Protein AF-A0A2W7S5A8-F1 (afdb_monomer_lite)

Sequence (83 aa):
MNKLKRFEQFSVVIAIGVVYFALLFKSIPIAILLLLFGLVIQVYIYFLYKKENRGREFLKSKIAPFIVGTFLIIFFFVKDSFF

pLDDT: mean 71.31, std 6.27, range [43.66, 80.75]

Structure (mmCIF, N/CA/C/O backbone):
data_AF-A0A2W7S5A8-F1
#
_entry.id   AF-A0A2W7S5A8-F1
#
loop_
_atom_site.group_PDB
_atom_site.id
_atom_site.type_symbol
_atom_site.label_atom_id
_atom_site.label_alt_id
_atom_site.label_comp_id
_atom_site.label_asym_id
_atom_site.label_entity_id
_atom_site.label_seq_id
_atom_site.pdbx_PDB_ins_code
_atom_site.Cartn_x
_atom_site.Cartn_y
_atom_site.Cartn_z
_atom_site.occupancy
_atom_site.B_iso_or_equiv
_atom_site.auth_seq_id
_atom_site.auth_comp_id
_atom_site.auth_asym_id
_atom_site.auth_atom_id
_atom_site.pdbx_PDB_model_num
ATOM 1 N N . MET A 1 1 ? -25.195 -1.344 10.788 1.00 52.91 1 MET A N 1
ATOM 2 C CA . MET A 1 1 ? -23.770 -1.537 10.420 1.00 52.91 1 MET A CA 1
ATOM 3 C C . MET A 1 1 ? -22.970 -0.333 10.893 1.00 52.91 1 MET A C 1
ATOM 5 O O . MET A 1 1 ? -23.338 0.782 10.544 1.00 52.91 1 MET A O 1
ATOM 9 N N . ASN A 1 2 ? -21.920 -0.536 11.698 1.00 63.19 2 ASN A N 1
ATOM 10 C CA . ASN A 1 2 ? -21.058 0.551 12.187 1.00 63.19 2 ASN A CA 1
ATOM 11 C C . ASN A 1 2 ? -20.489 1.351 11.007 1.00 63.19 2 ASN A C 1
ATOM 13 O O . ASN A 1 2 ? -20.050 0.752 10.024 1.00 63.19 2 ASN A O 1
ATOM 17 N N . LYS A 1 3 ? -20.481 2.689 11.107 1.00 68.38 3 LYS A N 1
ATOM 18 C CA . LYS A 1 3 ? -19.956 3.594 10.063 1.00 68.38 3 LYS A CA 1
ATOM 19 C C . LYS A 1 3 ? -18.560 3.165 9.582 1.00 68.38 3 LYS A C 1
ATOM 21 O O . LYS A 1 3 ? -18.304 3.202 8.385 1.00 68.38 3 LYS A O 1
ATOM 26 N N . LEU A 1 4 ? -17.727 2.648 10.487 1.00 67.25 4 LEU A N 1
ATOM 27 C CA . LEU A 1 4 ? -16.391 2.120 10.201 1.00 67.25 4 LEU A CA 1
ATOM 28 C C . LEU A 1 4 ? -16.388 0.969 9.173 1.00 67.25 4 LEU A C 1
ATOM 30 O O . LEU A 1 4 ? -15.669 1.034 8.180 1.00 67.25 4 LEU A O 1
ATOM 34 N N . LYS A 1 5 ? -17.262 -0.037 9.342 1.00 66.75 5 LYS A N 1
ATOM 35 C CA . LYS A 1 5 ? -17.369 -1.183 8.415 1.00 66.75 5 LYS A CA 1
ATOM 36 C C . LYS A 1 5 ? -17.814 -0.763 7.014 1.00 66.75 5 LYS A C 1
ATOM 38 O O . LYS A 1 5 ? -17.407 -1.374 6.030 1.00 66.75 5 LYS A O 1
ATOM 43 N N . ARG A 1 6 ? -18.643 0.283 6.917 1.00 72.06 6 ARG A N 1
ATOM 44 C CA . ARG A 1 6 ? -19.097 0.824 5.628 1.00 72.06 6 ARG A CA 1
ATOM 45 C C . ARG A 1 6 ? -17.942 1.492 4.874 1.00 72.06 6 ARG A C 1
ATOM 47 O O . ARG A 1 6 ? -17.829 1.302 3.670 1.00 72.06 6 ARG A O 1
ATOM 54 N N . PHE A 1 7 ? -17.068 2.211 5.583 1.00 70.88 7 PHE A N 1
ATOM 55 C CA . PHE A 1 7 ? -15.855 2.801 5.005 1.00 70.88 7 PHE A CA 1
ATOM 56 C C . PHE A 1 7 ? -14.807 1.751 4.614 1.00 70.88 7 PHE A C 1
ATOM 58 O O . PHE A 1 7 ? -14.196 1.884 3.557 1.00 70.88 7 PHE A O 1
ATOM 65 N N . GLU A 1 8 ? -14.640 0.680 5.397 1.00 67.88 8 GLU A N 1
ATOM 66 C CA . GLU A 1 8 ? -13.766 -0.439 5.012 1.00 67.88 8 GLU A CA 1
ATOM 67 C C . GLU A 1 8 ? -14.239 -1.119 3.721 1.00 67.88 8 GLU A C 1
ATOM 69 O O . GLU A 1 8 ? -13.442 -1.319 2.808 1.00 67.88 8 GLU A O 1
ATOM 74 N N . GLN A 1 9 ? -15.533 -1.434 3.603 1.00 74.88 9 GLN A N 1
ATOM 75 C CA . GLN A 1 9 ? -16.071 -2.039 2.379 1.00 74.88 9 GLN A CA 1
ATOM 76 C C . GLN A 1 9 ? -15.898 -1.122 1.165 1.00 74.88 9 GLN A C 1
ATOM 78 O O . GLN A 1 9 ? -15.523 -1.590 0.092 1.00 74.88 9 GLN A O 1
ATOM 83 N N . PHE A 1 10 ? -16.110 0.184 1.339 1.00 76.81 10 PHE A N 1
ATOM 84 C CA . PHE A 1 10 ? -15.925 1.157 0.265 1.00 76.81 10 PHE A CA 1
ATOM 85 C C . PHE A 1 10 ? -14.461 1.234 -0.191 1.00 76.81 10 PHE A C 1
ATOM 87 O O . PHE A 1 10 ? -14.182 1.219 -1.386 1.00 76.81 10 PHE A O 1
ATOM 94 N N . SER A 1 11 ? -13.516 1.220 0.756 1.00 67.38 11 SER A N 1
ATOM 95 C CA . SER A 1 11 ? -12.080 1.147 0.466 1.00 67.38 11 SER A CA 1
ATOM 96 C C . SER A 1 11 ? -11.698 -0.105 -0.324 1.00 67.38 11 SER A C 1
ATOM 98 O O . SER A 1 11 ? -10.857 -0.014 -1.217 1.00 67.38 11 SER A O 1
ATOM 100 N N . VAL A 1 12 ? -12.281 -1.261 -0.000 1.00 72.94 12 VAL A N 1
ATOM 101 C CA . VAL A 1 12 ? -11.978 -2.526 -0.685 1.00 72.94 12 VAL A CA 1
ATOM 102 C C . VAL A 1 12 ? -12.509 -2.514 -2.117 1.00 72.94 12 VAL A C 1
ATOM 104 O O . VAL A 1 12 ? -11.782 -2.886 -3.032 1.00 72.94 12 VAL A O 1
ATOM 107 N N . VAL A 1 13 ? -13.738 -2.033 -2.333 1.00 77.12 13 VAL A N 1
ATOM 108 C CA . VAL A 1 13 ? -14.325 -1.901 -3.680 1.00 77.12 13 VAL A CA 1
ATOM 109 C C . VAL A 1 13 ? -13.487 -0.966 -4.547 1.00 77.12 13 VAL A C 1
ATOM 111 O O . VAL A 1 13 ? -13.189 -1.288 -5.696 1.00 77.12 13 VAL A O 1
ATOM 114 N N . ILE A 1 14 ? -13.052 0.157 -3.975 1.00 74.69 14 ILE A N 1
ATOM 115 C CA . ILE A 1 14 ? -12.161 1.093 -4.650 1.00 74.69 14 ILE A CA 1
ATOM 116 C C . ILE A 1 14 ? -10.845 0.400 -5.019 1.00 74.69 14 ILE A C 1
ATOM 118 O O . ILE A 1 14 ? -10.461 0.443 -6.182 1.00 74.69 14 ILE A O 1
ATOM 122 N N . ALA A 1 15 ? -10.190 -0.285 -4.074 1.00 69.38 15 ALA A N 1
ATOM 123 C CA . ALA A 1 15 ? -8.926 -0.982 -4.318 1.00 69.38 15 ALA A CA 1
ATOM 124 C C . ALA A 1 15 ? -9.033 -2.025 -5.445 1.00 69.38 15 ALA A C 1
ATOM 126 O O . ALA A 1 15 ? -8.160 -2.077 -6.309 1.00 69.38 15 ALA A O 1
ATOM 127 N N . ILE A 1 16 ? -10.120 -2.804 -5.482 1.00 73.75 16 ILE A N 1
ATOM 128 C CA . ILE A 1 16 ? -10.390 -3.774 -6.557 1.00 73.75 16 ILE A CA 1
ATOM 129 C C . ILE A 1 16 ? -10.549 -3.061 -7.904 1.00 73.75 16 ILE A C 1
ATOM 131 O O . ILE A 1 16 ? -9.950 -3.483 -8.893 1.00 73.75 16 ILE A O 1
ATOM 135 N N . GLY A 1 17 ? -11.315 -1.965 -7.938 1.00 72.94 17 GLY A N 1
ATOM 136 C CA . GLY A 1 17 ? -11.513 -1.166 -9.145 1.00 72.94 17 GLY A CA 1
ATOM 137 C C . GLY A 1 17 ? -10.197 -0.634 -9.699 1.00 72.94 17 GLY A C 1
ATOM 138 O O . GLY A 1 17 ? -9.950 -0.734 -10.900 1.00 72.94 17 GLY A O 1
ATOM 139 N N . VAL A 1 18 ? -9.306 -0.149 -8.831 1.00 66.12 18 VAL A N 1
ATOM 140 C CA . VAL A 1 18 ? -8.015 0.340 -9.308 1.00 66.12 18 VAL A CA 1
ATOM 141 C C . VAL A 1 18 ? -7.135 -0.807 -9.803 1.00 66.12 18 VAL A C 1
ATOM 143 O O . VAL A 1 18 ? -6.535 -0.667 -10.863 1.00 66.12 18 VAL A O 1
ATOM 146 N N . VAL A 1 19 ? -7.066 -1.950 -9.102 1.00 68.94 19 VAL A N 1
ATOM 147 C CA . VAL A 1 19 ? -6.261 -3.114 -9.546 1.00 68.94 19 VAL A CA 1
ATOM 148 C C . VAL A 1 19 ? -6.720 -3.608 -10.918 1.00 68.94 19 VAL A C 1
ATOM 150 O O . VAL A 1 19 ? -5.890 -3.913 -11.775 1.00 68.94 19 VAL A O 1
ATOM 153 N N . TYR A 1 20 ? -8.033 -3.626 -11.153 1.00 70.38 20 TYR A N 1
ATOM 154 C CA . TYR A 1 20 ? -8.607 -3.976 -12.447 1.00 70.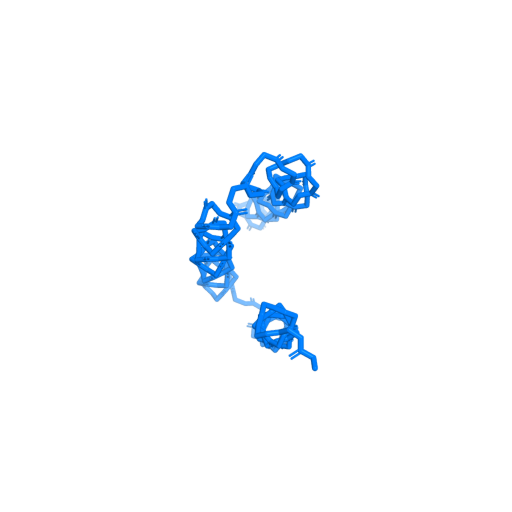38 20 TYR A CA 1
ATOM 155 C C . TYR A 1 20 ? -8.159 -3.007 -13.554 1.00 70.38 20 TYR A C 1
ATOM 157 O O . TYR A 1 20 ? -7.706 -3.448 -14.608 1.00 70.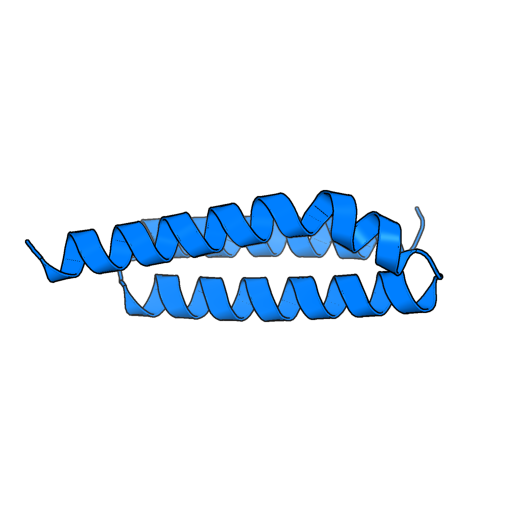38 20 TYR A O 1
ATOM 165 N N . PHE A 1 21 ? -8.189 -1.695 -13.293 1.00 65.44 21 PHE A N 1
ATOM 166 C CA . PHE A 1 21 ? -7.671 -0.681 -14.220 1.00 65.44 21 PHE A CA 1
ATOM 167 C C . PHE A 1 21 ? -6.151 -0.797 -14.437 1.00 65.44 21 PHE A C 1
ATOM 169 O O . PHE A 1 21 ? -5.682 -0.663 -15.565 1.00 65.44 21 PHE A O 1
ATOM 176 N N . ALA A 1 22 ? -5.373 -1.107 -13.397 1.00 62.78 22 ALA A N 1
ATOM 177 C CA . ALA A 1 22 ? -3.927 -1.314 -13.503 1.00 62.78 22 ALA A CA 1
ATOM 178 C C . ALA A 1 22 ? -3.581 -2.450 -14.476 1.00 62.78 22 ALA A C 1
ATOM 180 O O . ALA A 1 22 ? -2.719 -2.298 -15.343 1.00 62.78 22 ALA A O 1
ATOM 181 N N . LEU A 1 23 ? -4.283 -3.581 -14.337 1.00 64.12 23 LEU A N 1
ATOM 182 C CA . LEU A 1 23 ? -4.105 -4.766 -15.176 1.00 64.12 23 LEU A CA 1
ATOM 183 C C . LEU A 1 23 ? -4.495 -4.507 -16.635 1.00 64.12 23 LEU A C 1
ATOM 185 O O . LEU A 1 23 ? -3.842 -5.026 -17.539 1.00 64.12 23 LEU A O 1
ATOM 189 N N . LEU A 1 24 ? -5.529 -3.695 -16.865 1.00 65.81 24 LEU A N 1
ATOM 190 C CA . LEU A 1 24 ? -6.029 -3.369 -18.203 1.00 65.81 24 LEU A CA 1
ATOM 191 C C . LEU A 1 24 ? -5.063 -2.478 -18.987 1.00 65.81 24 LEU A C 1
ATOM 193 O O . LEU A 1 24 ? -4.852 -2.695 -20.177 1.00 65.81 24 LEU A O 1
ATOM 197 N N . PHE A 1 25 ? -4.452 -1.500 -18.319 1.00 65.38 25 PHE A N 1
ATOM 198 C CA . PHE A 1 25 ? -3.579 -0.536 -18.985 1.00 65.38 25 PHE A CA 1
ATOM 199 C C . PHE A 1 25 ? -2.107 -0.969 -19.074 1.00 65.38 25 PHE A C 1
ATOM 201 O O . PHE A 1 25 ? -1.361 -0.338 -19.819 1.00 65.38 25 PHE A O 1
ATOM 208 N N . LYS A 1 26 ? -1.671 -2.008 -18.334 1.00 66.00 26 LYS A N 1
ATOM 209 C CA . LYS A 1 26 ? -0.277 -2.521 -18.312 1.00 66.00 26 LYS A CA 1
ATOM 210 C C . LYS A 1 26 ? 0.789 -1.414 -18.251 1.00 66.00 26 LYS A C 1
ATOM 212 O O . LYS A 1 26 ? 1.853 -1.521 -18.852 1.00 66.00 26 LYS A O 1
ATOM 217 N N . SER A 1 27 ? 0.489 -0.322 -17.555 1.00 67.00 27 SER A N 1
ATOM 218 C CA . SER A 1 27 ? 1.332 0.867 -17.555 1.00 67.00 27 SER A CA 1
ATOM 219 C C . SER A 1 27 ? 1.947 1.061 -16.179 1.00 67.00 27 SER A C 1
ATOM 221 O O . SER A 1 27 ? 1.243 1.228 -15.180 1.00 67.00 27 SER A O 1
ATOM 223 N N . ILE A 1 28 ? 3.275 1.072 -16.146 1.00 68.19 28 ILE A N 1
ATOM 224 C CA . ILE A 1 28 ? 4.096 1.341 -14.965 1.00 68.19 28 ILE A CA 1
ATOM 225 C C . ILE A 1 28 ? 3.663 2.627 -14.217 1.00 68.19 28 ILE A C 1
ATOM 227 O O . ILE A 1 28 ? 3.463 2.559 -13.001 1.00 68.19 28 ILE A O 1
ATOM 231 N N . PRO A 1 29 ? 3.431 3.784 -14.876 1.00 71.12 29 PRO A N 1
ATOM 232 C CA . PRO A 1 29 ? 2.958 4.984 -14.178 1.00 71.12 29 PRO A CA 1
ATOM 233 C C . PRO A 1 29 ? 1.571 4.817 -13.540 1.00 71.12 29 PRO A C 1
ATOM 235 O O . PRO A 1 29 ? 1.320 5.380 -12.476 1.00 71.12 29 PRO A O 1
ATOM 238 N N . ILE A 1 30 ? 0.688 3.999 -14.120 1.00 70.50 30 ILE A N 1
ATOM 239 C CA . ILE A 1 30 ? -0.634 3.710 -13.543 1.00 70.50 30 ILE A CA 1
ATOM 240 C C . ILE A 1 30 ? -0.488 2.828 -12.298 1.00 70.50 30 ILE A C 1
ATOM 242 O O . ILE A 1 30 ? -1.144 3.089 -11.292 1.00 70.50 30 ILE A O 1
ATOM 246 N N . ALA A 1 31 ? 0.425 1.852 -12.313 1.00 69.12 31 ALA A N 1
ATOM 247 C CA . ALA A 1 31 ? 0.741 1.034 -11.142 1.00 69.12 31 ALA A CA 1
ATOM 248 C C . ALA A 1 31 ? 1.302 1.869 -9.972 1.00 69.12 31 ALA A C 1
ATOM 250 O O . ALA A 1 31 ? 0.921 1.646 -8.822 1.00 69.12 31 ALA A O 1
ATOM 251 N N . ILE A 1 32 ? 2.143 2.874 -10.251 1.00 70.75 32 ILE A N 1
ATOM 252 C CA . ILE A 1 32 ? 2.631 3.823 -9.234 1.00 70.75 32 ILE A CA 1
ATOM 253 C C . ILE A 1 32 ? 1.482 4.665 -8.668 1.00 70.75 32 ILE A C 1
ATOM 255 O O . ILE A 1 32 ? 1.373 4.822 -7.449 1.00 70.75 32 ILE A O 1
ATOM 259 N N . LEU A 1 33 ? 0.607 5.185 -9.537 1.00 73.25 33 LEU A N 1
ATOM 260 C CA . LEU A 1 33 ? -0.547 5.992 -9.130 1.00 73.25 33 LEU A CA 1
ATOM 261 C C . LEU A 1 33 ? -1.470 5.206 -8.188 1.00 73.25 33 LEU A C 1
ATOM 263 O O . LEU A 1 33 ? -1.921 5.716 -7.163 1.00 73.25 33 LEU A O 1
ATOM 267 N N . LEU A 1 34 ? -1.691 3.933 -8.515 1.00 72.00 34 LEU A N 1
ATOM 268 C CA . LEU A 1 34 ? -2.417 2.972 -7.697 1.00 72.00 34 LEU A CA 1
ATOM 269 C C . LEU A 1 34 ? -1.817 2.777 -6.313 1.00 72.00 34 LEU A C 1
ATOM 271 O O . LEU A 1 34 ? -2.542 2.721 -5.321 1.00 72.00 34 LEU A O 1
ATOM 275 N N . LEU A 1 35 ? -0.495 2.642 -6.261 1.00 73.12 35 LEU A N 1
ATOM 276 C CA . LEU A 1 35 ? 0.239 2.409 -5.029 1.00 73.12 35 LEU A CA 1
ATOM 277 C C . LEU A 1 35 ? 0.120 3.616 -4.103 1.00 73.12 35 LEU A C 1
ATOM 279 O O . LEU A 1 35 ? -0.243 3.468 -2.938 1.00 73.12 35 LEU A O 1
ATOM 283 N N . LEU A 1 36 ? 0.346 4.813 -4.651 1.00 77.69 36 LEU A N 1
ATOM 284 C CA . LEU A 1 36 ? 0.167 6.082 -3.948 1.00 77.69 36 LEU A CA 1
ATOM 285 C C . LEU A 1 36 ? -1.267 6.240 -3.440 1.00 77.69 36 LEU A C 1
ATOM 287 O O . LEU A 1 36 ? -1.487 6.632 -2.296 1.00 77.69 36 LEU A O 1
ATOM 291 N N . PHE A 1 37 ? -2.253 5.883 -4.255 1.00 78.06 37 PHE A N 1
ATOM 292 C CA . PHE A 1 37 ? -3.651 5.964 -3.862 1.00 78.06 37 PHE A CA 1
ATOM 293 C C . PHE A 1 37 ? -4.021 4.952 -2.764 1.00 78.06 37 PHE A C 1
ATOM 295 O O . PHE A 1 37 ? -4.675 5.312 -1.783 1.00 78.06 37 PHE A O 1
ATOM 302 N N . GLY A 1 38 ? -3.538 3.709 -2.861 1.00 76.31 38 GLY A N 1
ATOM 303 C CA . GLY A 1 38 ? -3.677 2.700 -1.809 1.00 76.31 38 GLY A CA 1
ATOM 304 C C . GLY A 1 38 ? -3.024 3.133 -0.491 1.00 76.31 38 GLY A C 1
ATOM 305 O O . GLY A 1 38 ? -3.606 2.939 0.578 1.00 76.31 38 GLY A O 1
ATOM 306 N N . LEU A 1 39 ? -1.865 3.795 -0.574 1.00 76.38 39 LEU A N 1
ATOM 307 C CA . LEU A 1 39 ? -1.168 4.441 0.543 1.00 76.38 39 LEU A CA 1
ATOM 308 C C . LEU A 1 39 ? -2.052 5.470 1.245 1.00 76.38 39 LEU A C 1
ATOM 310 O O . LEU A 1 39 ? -2.248 5.401 2.458 1.00 76.38 39 LEU A O 1
ATOM 314 N N . VAL A 1 40 ? -2.624 6.399 0.478 1.00 78.88 40 VAL A N 1
ATOM 315 C CA . VAL A 1 40 ? -3.486 7.464 1.006 1.00 78.88 40 VAL A CA 1
ATOM 316 C C . VAL A 1 40 ? -4.718 6.877 1.696 1.00 78.88 40 VAL A C 1
ATOM 318 O O . VAL A 1 40 ? -5.051 7.279 2.813 1.00 78.88 40 VAL A O 1
ATOM 321 N N . ILE A 1 41 ? -5.365 5.882 1.081 1.00 76.94 41 ILE A N 1
ATOM 322 C CA . ILE A 1 41 ? -6.532 5.211 1.666 1.00 76.94 41 ILE A CA 1
ATOM 323 C C . ILE A 1 41 ? -6.159 4.499 2.969 1.00 76.94 41 ILE A C 1
ATOM 325 O O . ILE A 1 41 ? -6.878 4.618 3.961 1.00 76.94 41 ILE A O 1
ATOM 329 N N . GLN A 1 42 ? -5.032 3.787 3.016 1.00 72.75 42 GLN A N 1
ATOM 330 C CA . GLN A 1 42 ? -4.610 3.121 4.246 1.00 72.75 42 GLN A CA 1
ATOM 331 C C . GLN A 1 42 ? -4.257 4.102 5.365 1.00 72.75 42 GLN A C 1
ATOM 333 O O . GLN A 1 42 ? -4.634 3.856 6.511 1.00 72.75 42 GLN A O 1
ATOM 338 N N . VAL A 1 43 ? -3.594 5.222 5.056 1.00 80.75 43 VAL A N 1
ATOM 339 C CA . VAL A 1 43 ? -3.327 6.292 6.033 1.00 80.75 43 VAL A CA 1
ATOM 340 C C . VAL A 1 43 ? -4.640 6.862 6.571 1.00 80.75 43 VAL A C 1
ATOM 342 O O . VAL A 1 43 ? -4.776 7.067 7.779 1.00 80.75 43 VAL A O 1
ATOM 345 N N . TYR A 1 44 ? -5.638 7.054 5.705 1.00 78.81 44 TYR A N 1
ATOM 346 C CA . TYR A 1 44 ? -6.966 7.510 6.109 1.00 78.81 44 TYR A CA 1
ATOM 347 C C . TYR A 1 44 ? -7.664 6.518 7.054 1.00 78.81 44 TYR A C 1
ATOM 349 O O . TYR A 1 44 ? -8.167 6.911 8.110 1.00 78.81 44 TYR A O 1
ATOM 357 N N . ILE A 1 45 ? -7.643 5.220 6.732 1.00 76.00 45 ILE A N 1
ATOM 358 C CA . ILE A 1 45 ? -8.231 4.180 7.590 1.00 76.00 45 ILE A CA 1
ATOM 359 C C . ILE A 1 45 ? -7.464 4.074 8.913 1.00 76.00 45 ILE A C 1
ATOM 361 O O . ILE A 1 45 ? -8.083 3.960 9.971 1.00 76.00 45 ILE A O 1
ATOM 365 N N . 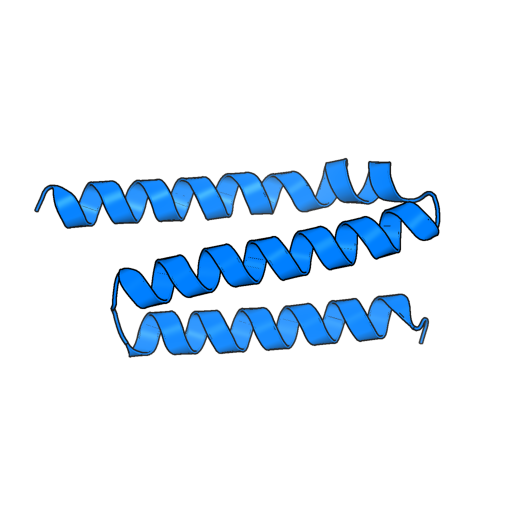TYR A 1 46 ? -6.135 4.189 8.892 1.00 78.88 46 TYR A N 1
ATOM 366 C CA . TYR A 1 46 ? -5.329 4.241 10.110 1.00 78.88 46 TYR A CA 1
ATOM 367 C C . TYR A 1 46 ? -5.728 5.423 11.002 1.00 78.88 46 TYR A C 1
ATOM 369 O O . TYR A 1 46 ? -5.880 5.250 12.211 1.00 78.88 46 TYR A O 1
ATOM 377 N N . PHE A 1 47 ? -5.963 6.608 10.430 1.00 79.19 47 PHE A N 1
ATOM 378 C CA . PHE A 1 47 ? -6.444 7.773 11.179 1.00 79.19 47 PHE A CA 1
ATOM 379 C C . PHE A 1 47 ? -7.818 7.540 11.819 1.00 79.19 47 PHE A C 1
ATOM 381 O O . PHE A 1 47 ? -8.030 7.925 12.971 1.00 79.19 47 PHE A O 1
ATOM 388 N N . LEU A 1 48 ? -8.732 6.874 11.109 1.00 77.75 48 LEU A N 1
ATOM 389 C CA . LEU A 1 48 ? -10.026 6.443 11.647 1.00 77.75 48 LEU A CA 1
ATOM 390 C C . LEU A 1 48 ? -9.857 5.466 12.821 1.00 77.75 48 LEU A C 1
ATOM 392 O O . LEU A 1 48 ? -10.434 5.680 13.885 1.00 77.75 48 LEU A O 1
ATOM 396 N N . TYR A 1 49 ? -9.001 4.453 12.680 1.00 77.00 49 TYR A N 1
ATOM 397 C CA . TYR A 1 49 ? -8.706 3.492 13.750 1.00 77.00 49 TYR A CA 1
ATOM 398 C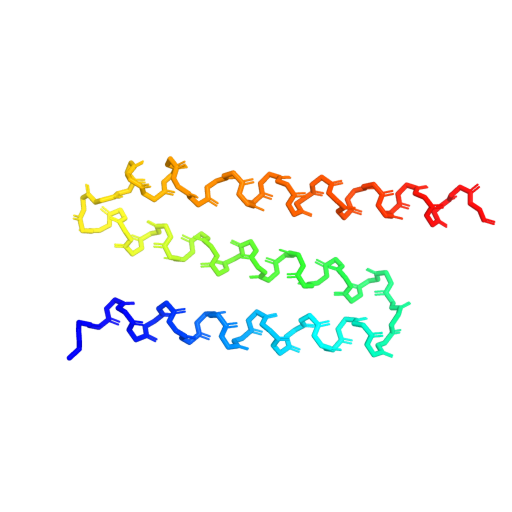 C . TYR A 1 49 ? -7.997 4.133 14.948 1.00 77.00 49 TYR A C 1
ATOM 400 O O . TYR A 1 49 ? -8.254 3.764 16.095 1.00 77.00 49 TYR A O 1
ATOM 408 N N . LYS A 1 50 ? -7.119 5.113 14.708 1.00 76.75 50 LYS A N 1
ATOM 409 C CA . LYS A 1 50 ? -6.449 5.885 15.760 1.00 76.75 50 LYS A CA 1
ATOM 410 C C . LYS A 1 50 ? -7.455 6.713 16.564 1.00 76.75 50 LYS A C 1
ATOM 412 O O . LYS A 1 50 ? -7.327 6.765 17.782 1.00 76.75 50 LYS A O 1
ATOM 417 N N . LYS A 1 51 ? -8.472 7.297 15.914 1.00 79.19 51 LYS A N 1
ATOM 418 C CA . LYS A 1 51 ? -9.566 8.017 16.593 1.00 79.19 51 LYS A CA 1
ATOM 419 C C . LYS A 1 51 ? -10.403 7.124 17.513 1.00 79.19 51 LYS A C 1
ATOM 421 O O . LYS A 1 51 ? -10.889 7.610 18.525 1.00 79.19 51 LYS A O 1
ATOM 426 N N . GLU A 1 52 ? -10.531 5.836 17.203 1.00 80.25 52 GLU A N 1
ATOM 427 C CA . GLU A 1 52 ? -11.226 4.859 18.056 1.00 80.25 52 GLU A CA 1
ATOM 428 C C . GLU A 1 52 ? -10.300 4.162 19.081 1.00 80.25 52 GLU A C 1
ATOM 430 O O . GLU A 1 52 ? -10.692 3.163 19.673 1.00 80.25 52 GLU A O 1
ATOM 435 N N . ASN A 1 53 ? -9.065 4.645 19.306 1.00 79.00 53 ASN A N 1
ATOM 436 C CA . ASN A 1 53 ? -8.038 3.997 20.150 1.00 79.00 53 ASN A CA 1
ATOM 437 C C . ASN A 1 53 ? -7.602 2.581 19.699 1.00 79.00 53 ASN A C 1
ATOM 439 O O . ASN A 1 53 ? -6.858 1.900 20.404 1.00 79.00 53 ASN A O 1
ATOM 443 N N . ARG A 1 54 ? -7.968 2.146 18.486 1.00 76.56 54 ARG A N 1
ATOM 444 C CA . ARG A 1 54 ? -7.631 0.823 17.916 1.00 76.56 54 ARG A CA 1
ATOM 445 C C . ARG A 1 54 ? -6.464 0.856 16.924 1.00 76.56 54 ARG A C 1
ATOM 447 O O . ARG A 1 54 ? -6.210 -0.115 16.213 1.00 76.56 54 ARG A O 1
ATOM 454 N N . GLY A 1 55 ? -5.708 1.955 16.882 1.00 72.25 55 GLY A N 1
ATOM 455 C CA . GLY A 1 55 ? -4.592 2.139 15.943 1.00 72.25 55 GLY A CA 1
ATOM 456 C C . GLY A 1 55 ? -3.503 1.058 16.037 1.00 72.25 55 GLY A C 1
ATOM 457 O O . GLY A 1 55 ? -2.934 0.677 15.016 1.00 72.25 55 GLY A O 1
ATOM 458 N N . ARG A 1 56 ? -3.243 0.504 17.233 1.00 71.69 56 ARG A N 1
ATOM 459 C CA . ARG A 1 56 ? -2.267 -0.592 17.418 1.00 71.69 56 ARG A CA 1
ATOM 460 C C . ARG A 1 56 ? -2.722 -1.916 16.795 1.00 71.69 56 ARG A C 1
ATOM 462 O O . ARG A 1 56 ? -1.892 -2.621 16.227 1.00 71.69 56 ARG A O 1
ATOM 469 N N . GLU A 1 57 ? -4.012 -2.249 16.878 1.00 74.12 57 GLU A N 1
ATOM 470 C CA . GLU A 1 57 ? -4.570 -3.451 16.233 1.00 74.12 57 GLU A CA 1
ATOM 471 C C . GLU A 1 57 ? -4.496 -3.335 14.709 1.00 74.12 57 GLU A C 1
ATOM 473 O O . GLU A 1 57 ? -4.117 -4.288 14.026 1.00 74.12 57 GLU A O 1
ATOM 478 N N . PHE A 1 58 ? -4.773 -2.138 14.183 1.00 70.31 58 PHE A N 1
ATOM 479 C CA . PHE A 1 58 ? -4.653 -1.855 12.757 1.00 70.31 58 PHE A CA 1
ATOM 480 C C . PHE A 1 58 ? -3.211 -2.028 12.265 1.00 70.31 58 PHE A C 1
ATOM 482 O O . PHE A 1 58 ? -2.982 -2.738 11.291 1.00 70.31 58 PHE A O 1
ATOM 489 N N . LEU A 1 59 ? -2.227 -1.457 12.969 1.00 70.12 59 LEU A N 1
ATOM 490 C CA . LEU A 1 59 ? -0.811 -1.608 12.613 1.00 70.12 59 LEU A CA 1
ATOM 491 C C . LEU A 1 59 ? -0.359 -3.074 12.651 1.00 70.12 59 LEU A C 1
ATOM 493 O O . LEU A 1 59 ? 0.335 -3.515 11.746 1.00 70.12 59 LEU A O 1
ATOM 497 N N . LYS A 1 60 ? -0.777 -3.876 13.636 1.00 74.25 60 LYS A N 1
ATOM 498 C CA . LYS A 1 60 ? -0.384 -5.296 13.669 1.00 74.25 60 LYS A CA 1
ATOM 499 C C . LYS A 1 60 ? -0.961 -6.113 12.512 1.00 74.25 60 LYS A C 1
ATOM 501 O O . LYS A 1 60 ? -0.273 -6.980 11.987 1.00 74.25 60 LYS A O 1
ATOM 506 N N . SER A 1 61 ? -2.213 -5.864 12.127 1.00 71.00 61 SER A N 1
ATOM 507 C CA . SER A 1 61 ? -2.913 -6.712 11.153 1.00 71.00 61 SER A CA 1
ATOM 508 C C . SER A 1 61 ? -2.796 -6.215 9.707 1.00 71.00 61 SER A C 1
ATOM 510 O O . SER A 1 61 ? -2.763 -7.021 8.779 1.00 71.00 61 SER A O 1
ATOM 512 N N . LYS A 1 62 ? -2.715 -4.898 9.491 1.00 70.06 62 LYS A N 1
ATOM 513 C CA . LYS A 1 62 ? -2.826 -4.281 8.158 1.00 70.06 62 LYS A CA 1
ATOM 514 C C . LYS A 1 62 ? -1.493 -3.776 7.597 1.00 70.06 62 LYS A C 1
ATOM 516 O O . LYS A 1 62 ? -1.416 -3.538 6.397 1.00 70.06 62 LYS A O 1
ATOM 521 N N . ILE A 1 63 ? -0.431 -3.684 8.408 1.00 71.31 63 ILE A N 1
ATOM 522 C CA . ILE A 1 63 ? 0.904 -3.274 7.929 1.00 71.31 63 ILE A CA 1
ATOM 523 C C . ILE A 1 63 ? 1.616 -4.393 7.158 1.00 71.31 63 ILE A C 1
ATOM 525 O O . ILE A 1 63 ? 2.362 -4.118 6.227 1.00 71.31 63 ILE A O 1
ATOM 529 N N . ALA A 1 64 ? 1.353 -5.660 7.493 1.00 71.94 64 ALA A N 1
ATOM 530 C CA . ALA A 1 64 ? 1.931 -6.808 6.796 1.00 71.94 64 ALA A CA 1
ATOM 531 C C . ALA A 1 64 ? 1.527 -6.865 5.307 1.00 71.94 64 ALA A C 1
ATOM 533 O O . ALA A 1 64 ? 2.423 -6.863 4.461 1.00 71.94 64 ALA A O 1
ATOM 534 N N . PRO A 1 65 ? 0.227 -6.824 4.937 1.00 70.75 65 PRO A N 1
ATOM 535 C CA . PRO A 1 65 ? -0.158 -6.766 3.525 1.00 70.75 65 PRO A CA 1
ATOM 536 C C . PRO A 1 65 ? 0.341 -5.493 2.825 1.00 70.75 65 PRO A C 1
ATOM 538 O O . PRO A 1 65 ? 0.556 -5.506 1.616 1.00 70.75 65 PRO A O 1
ATOM 541 N N . PHE A 1 66 ? 0.577 -4.412 3.571 1.00 69.69 66 PHE A N 1
ATOM 542 C CA . PHE A 1 66 ? 1.119 -3.168 3.032 1.00 69.69 66 PHE A CA 1
ATOM 543 C C . PHE A 1 66 ? 2.604 -3.276 2.648 1.00 69.69 66 PHE A C 1
ATOM 545 O O . PHE A 1 66 ? 2.994 -2.884 1.546 1.00 69.69 66 PHE A O 1
ATOM 552 N N . ILE A 1 67 ? 3.420 -3.866 3.524 1.00 76.12 67 ILE A N 1
ATOM 553 C CA . ILE A 1 67 ? 4.8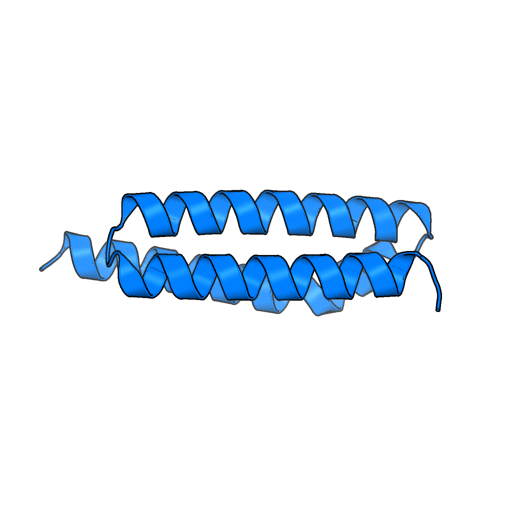34 -4.147 3.247 1.00 76.12 67 ILE A CA 1
ATOM 554 C C . ILE A 1 67 ? 4.942 -5.103 2.060 1.00 76.12 67 ILE A C 1
ATOM 556 O O . ILE A 1 67 ? 5.680 -4.820 1.123 1.00 76.12 67 ILE A O 1
ATOM 560 N N . VAL A 1 68 ? 4.156 -6.184 2.055 1.00 75.94 68 VAL A N 1
ATOM 561 C CA . VAL A 1 68 ? 4.165 -7.182 0.974 1.00 75.94 68 VAL A CA 1
ATOM 562 C C . VAL A 1 68 ? 3.758 -6.565 -0.367 1.00 75.94 68 VAL A C 1
ATOM 564 O O . VAL A 1 68 ? 4.449 -6.776 -1.361 1.00 75.94 68 VAL A O 1
ATOM 567 N N . GLY A 1 69 ? 2.688 -5.761 -0.406 1.00 72.81 69 GLY A N 1
ATOM 568 C CA . GLY A 1 69 ? 2.243 -5.087 -1.630 1.00 72.81 69 GLY A CA 1
ATOM 569 C C . GLY A 1 69 ? 3.271 -4.089 -2.169 1.00 72.81 69 GLY A C 1
ATOM 570 O O . GLY A 1 69 ? 3.538 -4.064 -3.368 1.00 72.81 69 GLY A O 1
ATOM 571 N N . THR A 1 70 ? 3.910 -3.322 -1.281 1.00 73.19 70 THR A N 1
ATOM 572 C CA . THR A 1 70 ? 4.979 -2.385 -1.657 1.00 73.19 70 THR A CA 1
ATOM 573 C C . THR A 1 70 ? 6.199 -3.131 -2.205 1.00 73.19 70 THR A C 1
ATOM 575 O O . THR A 1 70 ? 6.734 -2.753 -3.245 1.00 73.19 70 THR A O 1
ATOM 578 N N . PHE A 1 71 ? 6.604 -4.228 -1.558 1.00 77.62 71 PHE A N 1
ATOM 579 C CA . PHE A 1 71 ? 7.747 -5.041 -1.983 1.00 77.62 71 PHE A CA 1
ATOM 580 C C . PHE A 1 71 ? 7.518 -5.698 -3.348 1.00 77.62 71 PHE A C 1
ATOM 582 O O . PHE A 1 71 ? 8.405 -5.678 -4.195 1.00 77.62 71 PHE A O 1
ATOM 589 N N . LEU A 1 72 ? 6.313 -6.229 -3.584 1.00 71.50 72 LEU A N 1
ATOM 590 C CA . LEU A 1 72 ? 5.911 -6.798 -4.873 1.00 71.50 72 LEU A CA 1
ATOM 591 C C . LEU A 1 72 ? 6.014 -5.774 -6.001 1.00 71.50 72 LEU A C 1
ATOM 593 O O . LEU A 1 72 ? 6.503 -6.101 -7.077 1.00 71.50 72 LEU A O 1
ATOM 597 N N . ILE A 1 73 ? 5.589 -4.534 -5.764 1.00 69.12 73 ILE A N 1
ATOM 598 C CA . ILE A 1 73 ? 5.611 -3.512 -6.812 1.00 69.12 73 ILE A CA 1
ATOM 599 C C . ILE A 1 73 ? 7.031 -3.012 -7.071 1.00 69.12 73 ILE A C 1
ATOM 601 O O . ILE A 1 73 ? 7.401 -2.869 -8.232 1.00 69.12 73 ILE A O 1
ATOM 605 N N . ILE A 1 74 ? 7.854 -2.829 -6.032 1.00 75.75 74 ILE A N 1
ATOM 606 C CA . ILE A 1 74 ? 9.287 -2.540 -6.207 1.00 75.75 74 ILE A CA 1
ATOM 607 C C . ILE A 1 74 ? 9.953 -3.665 -7.010 1.00 75.75 74 ILE A C 1
ATOM 609 O O . ILE A 1 74 ? 10.692 -3.390 -7.951 1.00 75.75 74 ILE A O 1
ATOM 613 N N . PHE A 1 75 ? 9.649 -4.926 -6.694 1.00 75.31 75 PHE A N 1
ATOM 614 C CA . PHE A 1 75 ? 10.158 -6.080 -7.431 1.00 75.31 75 PHE A CA 1
ATOM 615 C C . PHE A 1 75 ? 9.734 -6.063 -8.907 1.00 75.31 75 PHE A C 1
ATOM 617 O O . PHE A 1 75 ? 10.584 -6.218 -9.781 1.00 75.31 75 PHE A O 1
ATOM 624 N N . PHE A 1 76 ? 8.451 -5.823 -9.203 1.00 69.50 76 PHE A N 1
ATOM 625 C CA . PHE A 1 76 ? 7.968 -5.690 -10.583 1.00 69.50 76 PHE A CA 1
ATOM 626 C C . PHE A 1 76 ? 8.644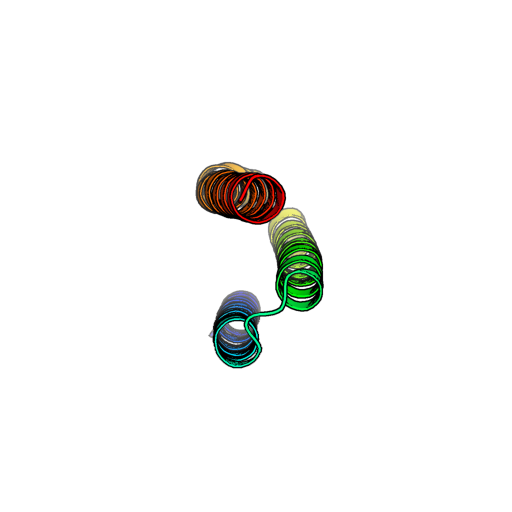 -4.531 -11.321 1.00 69.50 76 PHE A C 1
ATOM 628 O O . PHE A 1 76 ? 9.032 -4.699 -12.470 1.00 69.50 76 PHE A O 1
ATOM 635 N N . PHE A 1 77 ? 8.851 -3.396 -10.653 1.00 68.00 77 PHE A N 1
ATOM 636 C CA . PHE A 1 77 ? 9.497 -2.224 -11.238 1.00 68.00 77 PHE A CA 1
ATOM 637 C C . PHE A 1 77 ? 10.961 -2.492 -11.605 1.00 68.00 77 PHE A C 1
ATOM 639 O O . PHE A 1 77 ? 11.403 -2.154 -12.703 1.00 68.00 77 PHE A O 1
ATOM 646 N N . VAL A 1 78 ? 11.707 -3.144 -10.705 1.00 70.75 78 VAL A N 1
ATOM 647 C CA . VAL A 1 78 ? 13.091 -3.566 -10.962 1.00 70.75 78 VAL A CA 1
ATOM 648 C C . VAL A 1 78 ? 13.132 -4.592 -12.095 1.00 70.75 78 VAL A C 1
ATOM 650 O O . VAL A 1 78 ? 13.982 -4.481 -12.970 1.00 70.75 78 VAL A O 1
ATOM 653 N N . LYS A 1 79 ? 12.194 -5.548 -12.129 1.00 70.25 79 LYS A N 1
ATOM 654 C CA . LYS A 1 79 ? 12.111 -6.563 -13.189 1.00 70.25 79 LYS A CA 1
ATOM 655 C C . LYS A 1 79 ? 11.836 -5.956 -14.571 1.00 70.25 79 LYS A C 1
ATOM 657 O O . LYS A 1 79 ? 12.467 -6.388 -15.526 1.00 70.25 79 LYS A O 1
ATOM 662 N N . ASP A 1 80 ? 10.910 -5.000 -14.675 1.00 64.44 80 ASP A N 1
ATOM 663 C CA . ASP A 1 80 ? 10.573 -4.322 -15.942 1.00 64.44 80 ASP A CA 1
ATOM 664 C C . ASP A 1 80 ? 11.646 -3.318 -16.389 1.00 64.44 80 ASP A C 1
ATOM 666 O O . ASP A 1 80 ? 11.762 -3.045 -17.573 1.00 64.44 80 ASP A O 1
ATOM 670 N N . SER A 1 81 ? 12.443 -2.761 -15.470 1.00 59.16 81 SER A N 1
ATOM 671 C CA . SER A 1 81 ? 13.527 -1.828 -15.833 1.00 59.16 81 SER A CA 1
ATOM 672 C C . SER A 1 81 ? 14.811 -2.527 -16.301 1.00 59.16 81 SER A C 1
ATOM 674 O O . SER A 1 81 ? 15.692 -1.869 -16.849 1.00 59.16 81 SER A O 1
ATOM 676 N N . PHE A 1 82 ? 14.953 -3.831 -16.039 1.00 51.91 82 PHE A N 1
ATOM 677 C CA . PHE A 1 82 ? 16.156 -4.624 -16.333 1.00 51.91 82 PHE A CA 1
ATOM 678 C C . PHE A 1 82 ? 16.009 -5.583 -17.533 1.00 51.91 82 PHE A C 1
ATOM 680 O O . PHE A 1 82 ? 16.962 -6.305 -17.828 1.00 51.91 82 PHE A O 1
ATOM 687 N N . PHE A 1 83 ? 14.858 -5.605 -18.214 1.00 43.66 83 PHE A N 1
ATOM 688 C CA . PHE A 1 83 ? 14.581 -6.418 -19.410 1.00 43.66 83 PHE A CA 1
ATOM 689 C C . PHE A 1 83 ? 14.123 -5.538 -20.574 1.00 43.66 83 PHE A C 1
ATOM 691 O O . PHE A 1 83 ? 14.377 -5.943 -21.731 1.00 43.66 83 PHE A O 1
#

Radius of gyration: 14.54 Å; chains: 1; bounding box: 40×15×40 Å

Foldseek 3Di:
DPPLVVLVVVLVVVLVVLVVVCVVVVDLVSLVVSLVVNVVSLVVSLVVCVVVVNNVVCCVPPVVVNVVSVVVSVVVVVVVVVD

Organism: NCBI:txid237019

Secondary structure (DSSP, 8-state):
--HHHHHHHHHHHHHHHHHHHHHHHT-HHHHHHHHHHHHHHHHHHHHHHHHTT-HHHHHHHHHHHHHHHHHHHHHHHHHHH--